Protein AF-A0A817QTW5-F1 (afdb_monomer)

Secondary structure (DSSP, 8-state):
------B-TTT-PBPPPSSPPTTSPPPHHHHHHHHHHHHH-S-EEEES--S-STTTTHHHHHHHTTT--EEEE-SS--TT-

Foldseek 3Di:
DPPDADADPVPRDGDDDPDADPPGDDDPVVVVVVVVCLVVAQEEEAEADLLPDPPVSCSLVVSVVVVRHYHYDYPDDHPSD

Structure (mmCIF, N/CA/C/O backbone):
data_AF-A0A817QTW5-F1
#
_entry.id   AF-A0A817QTW5-F1
#
loop_
_atom_site.group_PDB
_atom_site.id
_atom_site.type_symbol
_atom_site.label_atom_id
_atom_site.label_alt_id
_atom_site.label_comp_id
_atom_site.label_asym_id
_atom_site.label_entity_id
_atom_site.label_seq_id
_atom_site.pdbx_PDB_ins_code
_atom_site.Cartn_x
_atom_site.Cartn_y
_atom_site.Cartn_z
_atom_site.occupancy
_atom_site.B_iso_or_equiv
_atom_site.auth_seq_id
_atom_site.auth_comp_id
_atom_site.auth_asym_id
_atom_site.auth_atom_id
_atom_site.pdbx_PDB_model_num
ATOM 1 N N . MET A 1 1 ? 31.680 -10.640 -17.937 1.00 48.06 1 MET A N 1
ATOM 2 C CA . MET A 1 1 ? 30.328 -11.236 -18.047 1.00 48.06 1 MET A CA 1
ATOM 3 C C . MET A 1 1 ? 29.472 -10.367 -18.954 1.00 48.06 1 MET A C 1
ATOM 5 O O . MET A 1 1 ? 29.258 -9.210 -18.616 1.00 48.06 1 MET A O 1
ATOM 9 N N . LYS A 1 2 ? 28.997 -10.881 -20.096 1.00 54.91 2 LYS A N 1
ATOM 10 C CA . LYS A 1 2 ? 27.896 -10.227 -20.821 1.00 54.91 2 LYS A CA 1
ATOM 11 C C . LYS A 1 2 ? 26.635 -10.406 -19.970 1.00 54.91 2 LYS A C 1
ATOM 13 O O . LYS A 1 2 ? 26.267 -11.535 -19.673 1.00 54.91 2 LYS A O 1
ATOM 18 N N . LYS A 1 3 ? 26.037 -9.309 -19.499 1.00 67.44 3 LYS A N 1
ATOM 19 C CA . LYS A 1 3 ? 24.727 -9.340 -18.833 1.00 67.44 3 LYS A CA 1
ATOM 20 C C . LYS A 1 3 ? 23.667 -9.502 -19.920 1.00 67.44 3 LYS A C 1
ATOM 22 O O . LYS A 1 3 ? 23.375 -8.545 -20.637 1.00 67.44 3 LYS A O 1
ATOM 27 N N . ASP A 1 4 ? 23.131 -10.708 -20.057 1.00 84.56 4 ASP A N 1
ATOM 28 C CA . ASP A 1 4 ? 21.997 -10.970 -20.939 1.00 84.56 4 ASP A CA 1
ATOM 29 C C . ASP A 1 4 ? 20.714 -10.477 -20.268 1.00 84.56 4 ASP A C 1
ATOM 31 O O . ASP A 1 4 ? 20.171 -11.103 -19.360 1.00 84.56 4 ASP A O 1
ATOM 35 N N . PHE A 1 5 ? 20.248 -9.305 -20.694 1.00 89.81 5 PHE A N 1
ATOM 36 C CA . PHE A 1 5 ? 18.969 -8.763 -20.251 1.00 89.81 5 PHE A CA 1
ATOM 37 C C . PHE A 1 5 ? 17.801 -9.359 -21.049 1.00 89.81 5 PHE A C 1
ATOM 39 O O . PHE A 1 5 ? 17.952 -9.603 -22.253 1.00 89.81 5 PHE A O 1
ATOM 46 N N . PRO A 1 6 ? 16.617 -9.538 -20.429 1.00 92.69 6 PRO A N 1
ATOM 47 C CA . PRO A 1 6 ? 15.446 -10.062 -21.120 1.00 92.69 6 PRO A CA 1
ATOM 48 C C . PRO A 1 6 ? 15.030 -9.141 -22.272 1.00 92.69 6 PRO A C 1
ATOM 50 O O . PRO A 1 6 ? 14.922 -7.920 -22.125 1.00 92.69 6 PRO A O 1
ATOM 53 N N . ARG A 1 7 ? 14.783 -9.741 -23.441 1.00 93.00 7 ARG A N 1
ATOM 54 C CA . ARG A 1 7 ? 14.389 -9.032 -24.664 1.00 93.00 7 ARG A CA 1
ATOM 55 C C . ARG A 1 7 ? 13.045 -9.510 -25.175 1.00 93.00 7 ARG A C 1
ATOM 57 O O . ARG A 1 7 ? 12.713 -10.688 -25.094 1.00 93.00 7 ARG A O 1
ATOM 64 N N . CYS A 1 8 ? 12.296 -8.589 -25.770 1.00 94.44 8 CYS A N 1
ATOM 65 C CA . CYS A 1 8 ? 11.031 -8.895 -26.412 1.00 94.44 8 CYS A CA 1
ATOM 66 C C . CYS A 1 8 ? 11.267 -9.859 -27.584 1.00 94.44 8 CYS A C 1
ATOM 68 O O . CYS A 1 8 ? 12.096 -9.591 -28.456 1.00 94.44 8 CYS A O 1
ATOM 70 N N . THR A 1 9 ? 10.503 -10.948 -27.654 1.00 94.38 9 THR A N 1
ATOM 71 C CA . THR A 1 9 ? 10.600 -11.930 -28.747 1.00 94.38 9 THR A CA 1
ATOM 72 C C . THR A 1 9 ? 10.189 -11.349 -30.101 1.00 94.38 9 THR A C 1
ATOM 74 O O . THR A 1 9 ? 10.737 -11.748 -31.122 1.00 94.38 9 THR A O 1
ATOM 77 N N . LYS A 1 10 ? 9.279 -10.365 -30.110 1.00 96.06 10 LYS A N 1
ATOM 78 C CA . LYS A 1 10 ? 8.763 -9.724 -31.332 1.00 96.06 10 LYS A CA 1
ATOM 79 C C . LYS A 1 10 ? 9.632 -8.568 -31.832 1.00 96.06 10 LYS A C 1
ATOM 81 O O . LYS A 1 10 ? 9.810 -8.420 -33.032 1.00 96.06 10 LYS A O 1
ATOM 86 N N . ARG A 1 11 ? 10.143 -7.723 -30.925 1.00 93.06 11 ARG A N 1
ATOM 87 C CA . ARG A 1 11 ? 10.821 -6.454 -31.278 1.00 93.06 11 ARG A CA 1
ATOM 88 C C . ARG A 1 11 ? 12.286 -6.366 -30.840 1.00 93.06 11 ARG A C 1
ATOM 90 O O . ARG A 1 11 ? 12.925 -5.356 -31.101 1.00 93.06 11 ARG A O 1
ATOM 97 N N . ARG A 1 12 ? 12.816 -7.377 -30.133 1.00 91.69 12 ARG A N 1
ATOM 98 C CA . ARG A 1 12 ? 14.185 -7.440 -29.559 1.00 91.69 12 ARG A CA 1
ATOM 99 C C . ARG A 1 12 ? 14.583 -6.277 -28.625 1.00 91.69 12 ARG A C 1
ATOM 101 O O . ARG A 1 12 ? 15.720 -6.243 -28.142 1.00 91.69 12 ARG A O 1
ATOM 108 N N . SER A 1 13 ? 13.653 -5.374 -28.314 1.00 93.38 13 SER A N 1
ATOM 109 C CA . SER A 1 13 ? 13.797 -4.313 -27.315 1.00 93.38 13 SER A CA 1
ATOM 110 C C . SER A 1 13 ? 13.960 -4.888 -25.907 1.00 93.38 13 SER A C 1
ATOM 112 O O . SER A 1 13 ? 13.565 -6.028 -25.647 1.00 93.38 13 SER A O 1
ATOM 114 N N . LEU A 1 14 ? 14.529 -4.094 -24.999 1.00 94.25 14 LEU A N 1
ATOM 115 C CA . LEU A 1 14 ? 14.628 -4.445 -23.585 1.00 94.25 14 LEU A CA 1
ATOM 116 C C . LEU A 1 14 ? 13.224 -4.572 -22.979 1.00 94.25 14 LEU A C 1
ATOM 118 O O . LEU A 1 14 ? 12.350 -3.752 -23.262 1.00 94.25 14 LEU A O 1
ATOM 122 N N . VAL A 1 15 ? 13.011 -5.603 -22.167 1.00 94.81 15 VAL A N 1
ATOM 123 C CA . VAL A 1 15 ? 11.780 -5.767 -21.387 1.00 94.81 15 VAL A CA 1
ATOM 124 C C . VAL A 1 15 ? 12.046 -5.272 -19.973 1.00 94.81 15 VAL A C 1
ATOM 126 O O . VAL A 1 15 ? 13.088 -5.578 -19.395 1.00 94.81 15 VAL A O 1
ATOM 129 N N . ARG A 1 16 ? 11.095 -4.521 -19.418 1.00 93.38 16 ARG A N 1
ATOM 130 C CA . ARG A 1 16 ? 11.079 -4.155 -17.999 1.00 93.38 16 ARG A CA 1
ATOM 131 C C . ARG A 1 16 ? 10.051 -4.991 -17.250 1.00 93.38 16 ARG A C 1
ATOM 133 O O . ARG A 1 16 ? 9.089 -5.473 -17.848 1.00 93.38 16 ARG A O 1
ATOM 140 N N . SER A 1 17 ? 10.230 -5.124 -15.943 1.00 94.62 17 SER A N 1
ATOM 141 C CA . SER A 1 17 ? 9.193 -5.669 -15.074 1.00 94.62 17 SER A CA 1
ATOM 142 C C . SER A 1 17 ? 7.941 -4.790 -15.119 1.00 94.62 17 SER A C 1
ATOM 144 O O . SER A 1 17 ? 8.013 -3.559 -15.211 1.00 94.62 17 SER A O 1
ATOM 146 N N . HIS A 1 18 ? 6.782 -5.444 -15.065 1.00 95.50 18 HIS A N 1
ATOM 147 C CA . HIS A 1 18 ? 5.493 -4.772 -14.974 1.00 95.50 18 HIS A CA 1
ATOM 148 C C . HIS A 1 18 ? 5.171 -4.480 -13.506 1.00 95.50 18 HIS A C 1
ATOM 150 O O . HIS A 1 18 ? 4.365 -5.154 -12.877 1.00 95.50 18 HIS A O 1
ATOM 156 N N . ILE A 1 19 ? 5.901 -3.515 -12.955 1.00 96.12 19 ILE A N 1
ATOM 157 C CA . ILE A 1 19 ? 5.762 -3.007 -11.589 1.00 96.12 19 ILE A CA 1
ATOM 158 C C . ILE A 1 19 ? 5.856 -1.483 -11.624 1.00 96.12 19 ILE A C 1
ATOM 160 O O . ILE A 1 19 ? 6.440 -0.935 -12.565 1.00 96.12 19 ILE A O 1
ATOM 164 N N . VAL A 1 20 ? 5.327 -0.837 -10.587 1.00 96.44 20 VAL A N 1
ATOM 165 C CA . VAL A 1 20 ? 5.480 0.602 -10.349 1.00 96.44 20 VAL A CA 1
ATOM 166 C C . VAL A 1 20 ? 6.797 0.822 -9.611 1.00 96.44 20 VAL A C 1
ATOM 168 O O . VAL A 1 20 ? 7.004 0.283 -8.523 1.00 96.44 20 VAL A O 1
ATOM 171 N N . TRP A 1 21 ? 7.719 1.565 -10.215 1.00 97.06 21 TRP A N 1
ATOM 172 C CA . TRP A 1 21 ? 8.927 2.034 -9.537 1.00 97.06 21 TRP A CA 1
ATOM 173 C C . TRP A 1 21 ? 8.658 3.323 -8.765 1.00 97.06 21 TRP A C 1
ATOM 175 O O . TRP A 1 21 ? 7.696 4.041 -9.026 1.00 97.06 21 TRP A O 1
ATOM 185 N N . PHE A 1 22 ? 9.539 3.649 -7.820 1.00 96.75 22 PHE A N 1
ATOM 186 C CA . PHE A 1 22 ? 9.497 4.951 -7.162 1.00 96.75 22 PHE A CA 1
ATOM 187 C C . PHE A 1 22 ? 9.573 6.081 -8.195 1.00 96.75 22 PHE A C 1
ATOM 189 O O . PHE A 1 22 ? 10.438 6.075 -9.071 1.00 96.75 22 PHE A O 1
ATOM 196 N N . GLY A 1 23 ? 8.661 7.046 -8.073 1.00 95.75 23 GLY A N 1
ATOM 197 C CA . GLY A 1 23 ? 8.514 8.156 -9.016 1.00 95.75 23 GLY A CA 1
ATOM 198 C C . GLY A 1 23 ? 7.626 7.852 -10.225 1.00 95.75 23 GLY A C 1
ATOM 199 O O . GLY A 1 23 ? 7.347 8.764 -10.998 1.00 95.75 23 GLY A O 1
ATOM 200 N N . GLU A 1 24 ? 7.154 6.615 -10.394 1.00 97.25 24 GLU A N 1
ATOM 201 C CA . GLU A 1 24 ? 6.159 6.290 -11.415 1.00 97.25 24 GLU A CA 1
ATOM 202 C C . GLU A 1 24 ? 4.736 6.443 -10.884 1.00 97.25 24 GLU A C 1
ATOM 204 O O . GLU A 1 24 ? 4.447 6.203 -9.710 1.00 97.25 24 GLU A O 1
ATOM 209 N N . HIS A 1 25 ? 3.831 6.811 -11.786 1.00 95.88 25 HIS A N 1
ATOM 210 C CA . HIS A 1 25 ? 2.408 6.810 -11.496 1.00 95.88 25 HIS A CA 1
ATOM 211 C C . HIS A 1 25 ? 1.887 5.375 -11.395 1.00 95.88 25 HIS A C 1
ATOM 213 O O . HIS A 1 25 ? 2.217 4.514 -12.214 1.00 95.88 25 HIS A O 1
ATOM 219 N N . ILE A 1 26 ? 1.046 5.137 -10.391 1.00 96.62 26 ILE A N 1
ATOM 220 C CA . ILE A 1 26 ? 0.234 3.922 -10.315 1.00 96.62 26 ILE A CA 1
ATOM 221 C C . ILE A 1 26 ? -0.812 3.983 -11.432 1.00 96.62 26 ILE A C 1
ATOM 223 O O . ILE A 1 26 ? -1.275 5.063 -11.786 1.00 96.62 26 ILE A O 1
ATOM 227 N N . TRP A 1 27 ? -1.172 2.829 -11.991 1.00 96.19 27 TRP A N 1
ATOM 228 C CA . TRP A 1 27 ? -2.202 2.740 -13.023 1.00 96.19 27 TRP A CA 1
ATOM 229 C C . TRP A 1 27 ? -3.551 3.282 -12.535 1.00 96.19 27 TRP A C 1
ATOM 231 O O . TRP A 1 27 ? -4.016 2.923 -11.450 1.00 96.19 27 TRP A O 1
ATOM 241 N N . ASP A 1 28 ? -4.190 4.110 -13.363 1.00 96.12 28 ASP A N 1
ATOM 242 C CA . ASP A 1 28 ? -5.446 4.787 -13.021 1.00 96.12 28 ASP A CA 1
ATOM 243 C C . ASP A 1 28 ? -6.567 3.794 -12.692 1.00 96.12 28 ASP A C 1
ATOM 245 O O . ASP A 1 28 ? -7.300 3.974 -11.723 1.00 96.12 28 ASP A O 1
ATOM 249 N N . ASP A 1 29 ? -6.649 2.680 -13.424 1.00 97.12 29 ASP A N 1
ATOM 250 C CA . ASP A 1 29 ? -7.671 1.657 -13.198 1.00 97.12 29 ASP A CA 1
ATOM 251 C C . ASP A 1 29 ? -7.527 0.969 -11.829 1.00 97.12 29 ASP A C 1
ATOM 253 O O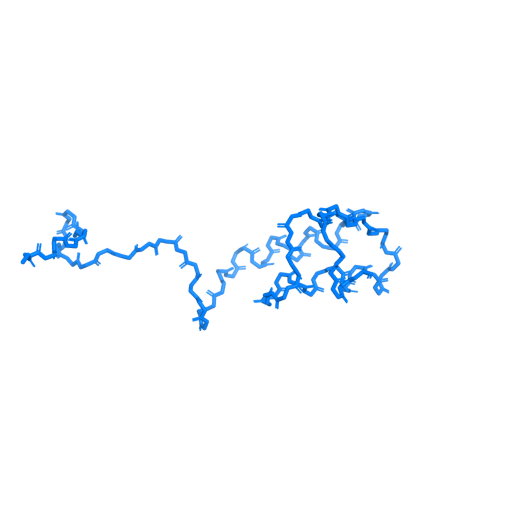 . ASP A 1 29 ? -8.520 0.555 -11.228 1.00 97.12 29 ASP A O 1
ATOM 257 N N . ALA A 1 30 ? -6.298 0.843 -11.319 1.00 96.12 30 ALA A N 1
ATOM 258 C CA . ALA A 1 30 ? -6.036 0.325 -9.983 1.00 96.12 30 ALA A CA 1
ATOM 259 C C . ALA A 1 30 ? -6.448 1.342 -8.911 1.00 96.12 30 ALA A C 1
ATOM 261 O O . ALA A 1 30 ? -7.091 0.966 -7.930 1.00 96.12 30 ALA A O 1
ATOM 262 N N . LEU A 1 31 ? -6.135 2.625 -9.115 1.00 96.44 31 LEU A N 1
ATOM 263 C CA . LEU A 1 31 ? -6.528 3.700 -8.201 1.00 96.44 31 LEU A CA 1
ATOM 264 C C . LEU A 1 31 ? -8.052 3.848 -8.117 1.00 96.44 31 LEU A C 1
ATOM 266 O O . LEU A 1 31 ? -8.593 3.952 -7.017 1.00 96.44 31 LEU A O 1
ATOM 270 N N . GLU A 1 32 ? -8.757 3.769 -9.247 1.00 96.88 32 GLU A N 1
ATOM 271 C CA . GLU A 1 32 ? -10.223 3.798 -9.288 1.00 96.88 32 GLU A CA 1
ATOM 272 C C . GLU A 1 32 ? -10.855 2.631 -8.522 1.00 96.88 32 GLU A C 1
ATOM 274 O O . GLU A 1 32 ? -11.845 2.816 -7.810 1.00 96.88 32 GLU A O 1
ATOM 279 N N . LYS A 1 33 ? -10.296 1.419 -8.654 1.00 97.56 33 LYS A N 1
ATOM 280 C CA . LYS A 1 33 ? -10.756 0.244 -7.897 1.00 97.56 33 LYS A CA 1
ATOM 281 C C . LYS A 1 33 ? -10.568 0.464 -6.401 1.00 97.56 33 LYS A C 1
ATOM 283 O O . LYS A 1 33 ? -11.522 0.310 -5.649 1.00 97.56 33 LYS A O 1
ATOM 288 N N . ILE A 1 34 ? -9.378 0.894 -5.981 1.00 96.50 34 ILE A N 1
ATOM 289 C CA . ILE A 1 34 ? -9.082 1.164 -4.569 1.00 96.50 34 ILE A CA 1
ATOM 290 C C . ILE A 1 34 ? -10.032 2.225 -4.004 1.00 96.50 34 ILE A C 1
ATOM 292 O O . ILE A 1 34 ? -10.571 2.051 -2.915 1.00 96.50 34 ILE A O 1
ATOM 296 N N . GLN A 1 35 ? -10.291 3.301 -4.750 1.00 95.38 35 GLN A N 1
ATOM 297 C CA . GLN A 1 35 ? -11.202 4.356 -4.311 1.00 95.38 35 GLN A CA 1
ATOM 298 C C . GLN A 1 35 ? -12.625 3.832 -4.071 1.00 95.38 35 GLN A C 1
ATOM 300 O O . GLN A 1 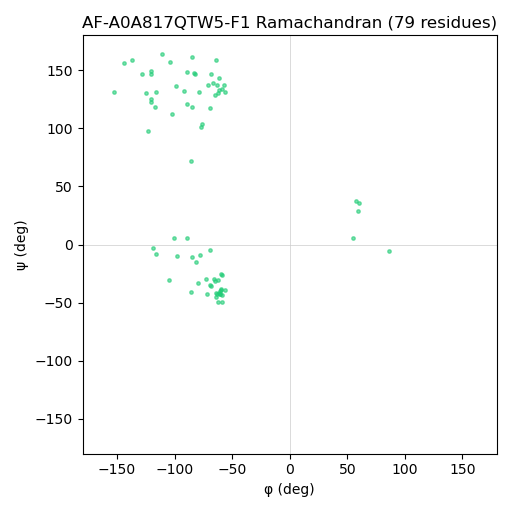35 ? -13.252 4.228 -3.088 1.00 95.38 35 GLN A O 1
ATOM 305 N N . LYS A 1 36 ? -13.127 2.934 -4.929 1.00 97.12 36 LYS A N 1
ATOM 306 C CA . LYS A 1 36 ? -14.442 2.299 -4.742 1.00 97.12 36 LYS A CA 1
ATOM 307 C C . LYS A 1 36 ? -14.477 1.438 -3.480 1.00 97.12 36 LYS A C 1
ATOM 309 O O . LYS A 1 36 ? -15.405 1.579 -2.690 1.00 97.12 36 LYS A O 1
ATOM 314 N N . GLU A 1 37 ? -13.453 0.619 -3.248 1.00 97.00 37 GLU A N 1
ATOM 315 C CA . GLU A 1 37 ? -13.378 -0.223 -2.045 1.00 97.00 37 GLU A CA 1
ATOM 316 C C . GLU A 1 37 ? -13.290 0.621 -0.764 1.00 97.00 37 GLU A C 1
ATOM 318 O O . GLU A 1 37 ? -14.005 0.372 0.201 1.00 97.00 37 GLU A O 1
ATOM 323 N N . ILE A 1 38 ? -12.498 1.699 -0.770 1.00 95.25 38 ILE A N 1
ATOM 324 C CA . ILE A 1 38 ? -12.394 2.641 0.360 1.00 95.25 38 ILE A CA 1
ATOM 325 C C . ILE A 1 38 ? -13.726 3.340 0.659 1.00 95.25 38 ILE A C 1
ATOM 327 O O . ILE A 1 38 ? -13.985 3.729 1.797 1.00 95.25 38 ILE A O 1
ATOM 331 N N . GLN A 1 39 ? -14.576 3.559 -0.343 1.00 94.50 39 GLN A N 1
ATOM 332 C CA . GLN A 1 39 ? -15.896 4.155 -0.124 1.00 94.50 39 GLN A CA 1
ATOM 333 C C . GLN A 1 39 ? -16.881 3.192 0.542 1.00 94.50 39 GLN A C 1
ATOM 335 O O . GLN A 1 39 ? -17.767 3.660 1.252 1.00 94.50 39 GLN A O 1
ATOM 340 N N . LEU A 1 40 ? -16.730 1.888 0.311 1.00 96.81 40 LEU A N 1
ATOM 341 C CA . LEU A 1 40 ? -17.624 0.845 0.820 1.00 96.81 40 LEU A CA 1
ATOM 342 C C . LEU A 1 40 ? -17.102 0.166 2.096 1.00 96.81 40 LEU A C 1
ATOM 344 O O . LEU A 1 40 ? -17.835 -0.595 2.717 1.00 96.81 40 LEU A O 1
ATOM 348 N N . CYS A 1 41 ? -15.851 0.430 2.472 1.00 97.31 41 CYS A N 1
ATOM 349 C CA . CYS A 1 41 ? -15.170 -0.195 3.599 1.00 97.31 41 CYS A CA 1
ATOM 350 C C . CYS A 1 41 ? -15.817 0.157 4.949 1.00 97.31 41 CYS A C 1
ATOM 352 O O . CYS A 1 41 ? -15.988 1.329 5.285 1.00 97.31 41 CYS A O 1
ATOM 354 N N . ASP A 1 42 ? -16.110 -0.877 5.735 1.00 97.50 42 ASP A N 1
ATOM 355 C CA . ASP A 1 42 ? -16.641 -0.822 7.101 1.00 97.50 42 ASP A CA 1
ATOM 356 C C . ASP A 1 42 ? -15.676 -1.407 8.155 1.00 97.50 42 ASP A C 1
ATOM 358 O O . ASP A 1 42 ? -15.896 -1.244 9.353 1.00 97.50 42 ASP A O 1
ATOM 362 N N . LEU A 1 43 ? -14.578 -2.029 7.716 1.00 96.81 43 LEU A N 1
ATOM 363 C CA . LEU A 1 43 ? -13.432 -2.463 8.516 1.00 96.81 43 LEU A CA 1
ATOM 364 C C . LEU A 1 43 ? -12.179 -2.485 7.632 1.00 96.81 43 LEU A C 1
ATOM 366 O O . LEU A 1 43 ? -12.184 -3.094 6.559 1.00 96.81 43 LEU A O 1
ATOM 370 N N . PHE A 1 44 ? -11.082 -1.888 8.100 1.00 97.12 44 PHE A N 1
ATOM 371 C CA . PHE A 1 44 ? -9.804 -1.884 7.387 1.00 97.12 44 PHE A CA 1
ATOM 372 C C . PHE A 1 44 ? -8.722 -2.620 8.175 1.00 97.12 44 PHE A C 1
ATOM 374 O O . PHE A 1 44 ? -8.526 -2.362 9.360 1.00 97.12 44 PHE A O 1
ATOM 381 N N . ILE A 1 45 ? -7.995 -3.528 7.522 1.00 96.56 45 ILE A N 1
ATOM 382 C CA . ILE A 1 45 ? -6.923 -4.293 8.167 1.00 96.56 45 ILE A CA 1
ATOM 383 C C . ILE A 1 45 ? -5.601 -4.020 7.456 1.00 96.56 45 ILE A C 1
ATOM 385 O O . ILE A 1 45 ? -5.466 -4.263 6.257 1.00 96.56 45 ILE A O 1
ATOM 389 N N . VAL A 1 46 ? -4.614 -3.542 8.210 1.00 95.75 46 VAL A N 1
ATOM 390 C CA . VAL A 1 46 ? -3.257 -3.256 7.734 1.00 95.75 46 VAL A CA 1
ATOM 391 C C . VAL A 1 46 ? -2.345 -4.393 8.182 1.00 95.75 46 VAL A C 1
ATOM 393 O O . VAL A 1 46 ? -2.122 -4.565 9.375 1.00 95.75 46 VAL A O 1
ATOM 396 N N . ILE A 1 47 ? -1.833 -5.193 7.242 1.00 96.56 47 ILE A N 1
ATOM 397 C CA . ILE A 1 47 ? -1.071 -6.413 7.559 1.00 96.56 47 ILE A CA 1
ATOM 398 C C . ILE A 1 47 ? 0.338 -6.333 6.972 1.00 96.56 47 ILE A C 1
ATOM 400 O O . ILE A 1 47 ? 0.494 -6.180 5.761 1.00 96.56 47 ILE A O 1
ATOM 404 N N . GLY A 1 48 ? 1.361 -6.503 7.817 1.00 95.44 48 GLY A N 1
ATOM 405 C CA . GLY A 1 48 ? 2.743 -6.740 7.377 1.00 95.44 48 GLY A CA 1
ATOM 406 C C . GLY A 1 48 ? 3.357 -5.624 6.522 1.00 95.44 48 GLY A C 1
ATOM 407 O O . GLY A 1 48 ? 4.114 -5.901 5.593 1.00 95.44 48 GLY A O 1
ATOM 408 N N . THR A 1 49 ? 3.022 -4.367 6.808 1.00 94.38 49 THR A N 1
ATOM 409 C CA . THR A 1 49 ? 3.566 -3.182 6.131 1.00 94.38 49 THR A CA 1
ATOM 410 C C . THR A 1 49 ? 4.093 -2.197 7.162 1.00 94.38 49 THR A C 1
ATOM 412 O O . THR A 1 49 ? 3.540 -2.094 8.247 1.00 94.38 49 THR A O 1
ATOM 415 N N . SER A 1 50 ? 5.151 -1.459 6.820 1.00 93.19 50 SER A N 1
ATOM 416 C CA . SER A 1 50 ? 5.679 -0.373 7.655 1.00 93.19 50 SER A CA 1
ATOM 417 C C . SER A 1 50 ? 4.857 0.916 7.570 1.00 93.19 50 SER A C 1
ATOM 419 O O . SER A 1 50 ? 5.137 1.863 8.298 1.00 93.19 50 SER A O 1
ATOM 421 N N . SER A 1 51 ? 3.892 0.975 6.644 1.00 93.81 51 SER A N 1
ATOM 422 C CA . SER A 1 51 ? 3.022 2.135 6.415 1.00 93.81 51 SER A CA 1
ATOM 423 C C . SER A 1 51 ? 3.779 3.436 6.094 1.00 93.81 51 SER A C 1
ATOM 425 O O . SER A 1 51 ? 3.379 4.526 6.483 1.00 93.81 51 SER A O 1
ATOM 427 N N . VAL A 1 52 ? 4.879 3.339 5.333 1.00 94.50 52 VAL A N 1
ATOM 428 C CA . VAL A 1 52 ? 5.709 4.505 4.945 1.00 94.50 52 VAL A CA 1
ATOM 429 C C . VAL A 1 52 ? 5.515 4.936 3.484 1.00 94.50 52 VAL A C 1
ATOM 431 O O . VAL A 1 52 ? 5.682 6.108 3.149 1.00 94.50 52 VAL A O 1
ATOM 434 N N . VAL A 1 53 ? 5.193 4.005 2.579 1.00 95.50 53 VAL A N 1
ATOM 435 C CA . VAL A 1 53 ? 5.196 4.276 1.131 1.00 95.50 53 VAL A CA 1
ATOM 436 C C . VAL A 1 53 ? 3.840 4.796 0.659 1.00 95.50 53 VAL A C 1
ATOM 438 O O . VAL A 1 53 ? 2.819 4.114 0.758 1.00 95.50 53 VAL A O 1
ATOM 441 N N . TYR A 1 54 ? 3.846 6.000 0.089 1.00 94.00 54 TYR A N 1
ATOM 442 C CA . TYR A 1 54 ? 2.658 6.632 -0.477 1.00 94.00 54 TYR A CA 1
ATOM 443 C C . TYR A 1 54 ? 2.378 6.160 -1.909 1.00 94.00 54 TYR A C 1
ATOM 445 O O . TYR A 1 54 ? 3.318 5.887 -2.660 1.00 94.00 54 TYR A O 1
ATOM 453 N N . PRO A 1 55 ? 1.094 6.079 -2.306 1.00 93.88 55 PRO A N 1
ATOM 454 C CA . PRO A 1 55 ? -0.103 6.495 -1.560 1.00 93.88 55 PRO A CA 1
ATOM 455 C C . PRO A 1 55 ? -0.655 5.453 -0.571 1.00 93.88 55 PRO A C 1
ATOM 457 O O . PRO A 1 55 ? -1.505 5.801 0.240 1.00 93.88 55 PRO A O 1
ATOM 460 N N . ALA A 1 56 ? -0.179 4.204 -0.607 1.00 94.56 56 ALA A N 1
ATOM 461 C CA . ALA A 1 56 ? -0.762 3.094 0.154 1.00 94.56 56 ALA A CA 1
ATOM 462 C C . ALA A 1 56 ? -0.832 3.344 1.672 1.00 94.56 56 ALA A C 1
ATOM 464 O O . ALA A 1 56 ? -1.835 3.019 2.304 1.00 94.56 56 ALA A O 1
ATOM 465 N N . ALA A 1 57 ? 0.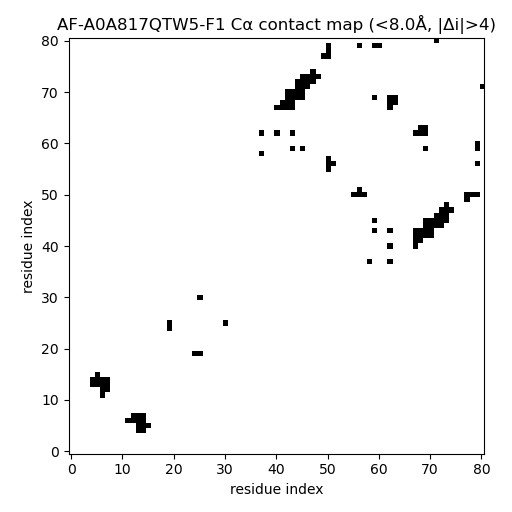198 3.975 2.240 1.00 94.19 57 ALA A N 1
ATOM 466 C CA . ALA A 1 57 ? 0.250 4.357 3.652 1.00 94.19 57 ALA A CA 1
ATOM 467 C C . ALA A 1 57 ? -0.895 5.289 4.101 1.00 94.19 57 ALA A C 1
ATOM 469 O O . ALA A 1 57 ? -1.260 5.289 5.272 1.00 94.19 57 ALA A O 1
ATOM 470 N N . GLY A 1 58 ? -1.481 6.072 3.188 1.00 93.94 58 GLY A N 1
ATOM 471 C CA . GLY A 1 58 ? -2.499 7.070 3.529 1.00 93.94 58 GLY A CA 1
ATOM 472 C C . GLY A 1 58 ? -3.914 6.512 3.707 1.00 93.94 58 GLY A C 1
ATOM 473 O O . GLY A 1 58 ? -4.775 7.202 4.248 1.00 93.94 58 GLY A O 1
ATOM 474 N N . TYR A 1 59 ? -4.190 5.282 3.261 1.00 95.38 59 TYR A N 1
ATOM 475 C CA . TYR A 1 59 ? -5.562 4.760 3.243 1.00 95.38 59 TYR A CA 1
ATOM 476 C C . TYR A 1 59 ? -6.137 4.505 4.635 1.00 95.38 59 TYR A C 1
ATOM 478 O O . TYR A 1 59 ? -7.316 4.780 4.854 1.00 95.38 59 TYR A O 1
ATOM 486 N N . ALA A 1 60 ? -5.308 4.053 5.580 1.00 94.19 60 ALA A N 1
ATOM 487 C CA . ALA A 1 60 ? -5.720 3.893 6.970 1.00 94.19 60 ALA A CA 1
ATOM 488 C C . ALA A 1 60 ? -6.194 5.236 7.550 1.00 94.19 60 ALA A C 1
ATOM 490 O O . ALA A 1 60 ? -7.311 5.331 8.046 1.00 94.19 60 ALA A O 1
ATOM 491 N N . SER A 1 61 ? -5.414 6.309 7.384 1.00 92.56 61 SER A N 1
ATOM 492 C CA . SER A 1 61 ? -5.786 7.644 7.871 1.00 92.56 61 SER A CA 1
ATOM 493 C C . SER A 1 61 ? -7.089 8.163 7.247 1.00 92.56 61 SER A C 1
ATOM 495 O O . SER A 1 61 ? -7.953 8.656 7.967 1.00 92.56 61 SER A O 1
ATOM 497 N N . ILE A 1 62 ? -7.286 7.972 5.936 1.00 93.69 62 ILE A N 1
ATOM 498 C CA . ILE A 1 62 ? -8.525 8.36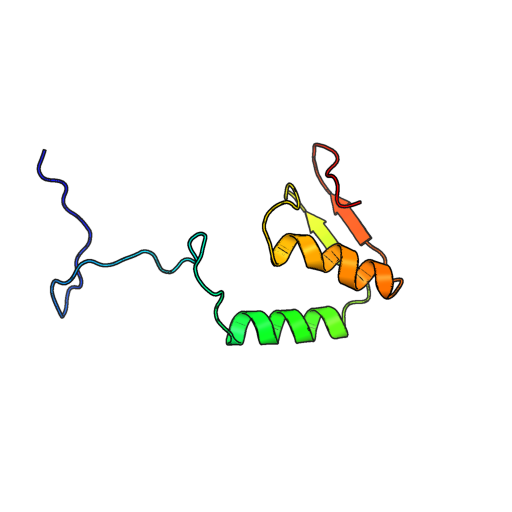5 5.234 1.00 93.69 62 ILE A CA 1
ATOM 499 C C . ILE A 1 62 ? -9.762 7.662 5.818 1.00 93.69 62 ILE A C 1
ATOM 501 O O . ILE A 1 62 ? -10.843 8.248 5.896 1.00 93.69 62 ILE A O 1
ATOM 505 N N . LEU A 1 63 ? -9.633 6.390 6.196 1.00 95.31 63 LEU A N 1
ATOM 506 C CA . LEU A 1 63 ? -10.727 5.606 6.772 1.00 95.31 63 LEU A CA 1
ATOM 507 C C . LEU A 1 63 ? -10.940 5.924 8.259 1.00 95.31 63 LEU A C 1
ATOM 509 O O . LEU A 1 63 ? -12.086 5.973 8.708 1.00 95.31 63 LEU A O 1
ATOM 513 N N . ALA A 1 64 ? -9.871 6.243 8.993 1.00 92.88 64 ALA A N 1
ATOM 514 C CA . ALA A 1 64 ? -9.944 6.703 10.379 1.00 92.88 64 ALA A CA 1
ATOM 515 C C . ALA A 1 64 ? -10.755 8.002 10.498 1.00 92.88 64 ALA A C 1
ATOM 517 O O . ALA A 1 64 ? -11.619 8.113 11.365 1.00 92.88 64 ALA A O 1
ATOM 518 N N . GLU A 1 65 ? -10.550 8.954 9.580 1.00 93.38 65 GLU A N 1
ATOM 519 C C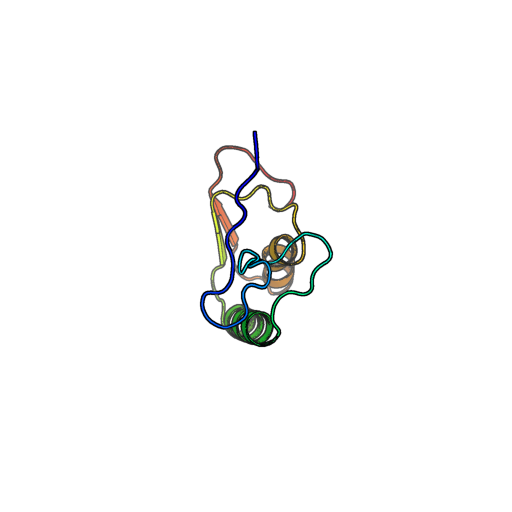A . GLU A 1 65 ? -11.326 10.205 9.512 1.00 93.38 65 GLU A CA 1
ATOM 520 C C . GLU A 1 65 ? -12.832 9.962 9.309 1.00 93.38 65 GLU A C 1
ATOM 522 O O . GLU A 1 65 ? -13.664 10.775 9.714 1.00 93.38 65 GLU A O 1
ATOM 527 N N . LYS A 1 66 ? -13.201 8.820 8.718 1.00 93.69 66 LYS A N 1
ATOM 528 C CA . LYS A 1 66 ? -14.591 8.384 8.533 1.00 93.69 66 LYS A CA 1
ATOM 529 C C . LYS A 1 66 ? -15.134 7.555 9.702 1.00 93.69 66 LYS A C 1
ATOM 531 O O . LYS A 1 66 ? -16.260 7.073 9.614 1.00 93.69 66 LYS A O 1
ATOM 536 N N . ASN A 1 67 ? -14.377 7.410 10.792 1.00 95.06 67 ASN A N 1
ATOM 537 C CA . ASN A 1 67 ? -14.685 6.546 11.937 1.00 95.06 67 ASN A CA 1
ATOM 538 C C . ASN A 1 67 ? -14.845 5.061 11.566 1.00 95.06 67 ASN A C 1
ATOM 540 O O . ASN A 1 67 ? -15.581 4.329 12.229 1.00 95.06 67 ASN A O 1
ATOM 544 N N . ILE A 1 68 ? -14.164 4.610 10.509 1.00 97.50 68 ILE A N 1
ATOM 545 C CA . ILE A 1 68 ? -14.108 3.189 10.167 1.00 97.50 68 ILE A CA 1
ATOM 546 C C . ILE A 1 68 ? -13.090 2.506 11.093 1.00 97.50 68 ILE A C 1
ATOM 548 O O . ILE A 1 68 ? -11.978 3.016 11.238 1.00 97.50 68 ILE A O 1
ATOM 552 N N . PRO A 1 69 ? -13.432 1.369 11.725 1.00 96.94 69 PRO A N 1
ATOM 553 C CA . PRO A 1 69 ? -12.495 0.593 12.527 1.00 96.94 69 PRO A CA 1
ATOM 554 C C . PRO A 1 69 ? -11.263 0.156 11.729 1.00 96.94 69 PRO A C 1
ATOM 556 O O . PRO A 1 69 ? -11.377 -0.321 10.596 1.00 96.94 69 PRO A O 1
ATOM 559 N N . ILE A 1 70 ? -10.088 0.267 12.351 1.00 96.69 70 ILE A N 1
ATOM 560 C CA . ILE A 1 70 ? -8.806 -0.129 11.761 1.00 96.69 70 ILE A CA 1
ATOM 561 C C . ILE A 1 70 ? -8.116 -1.118 12.690 1.00 96.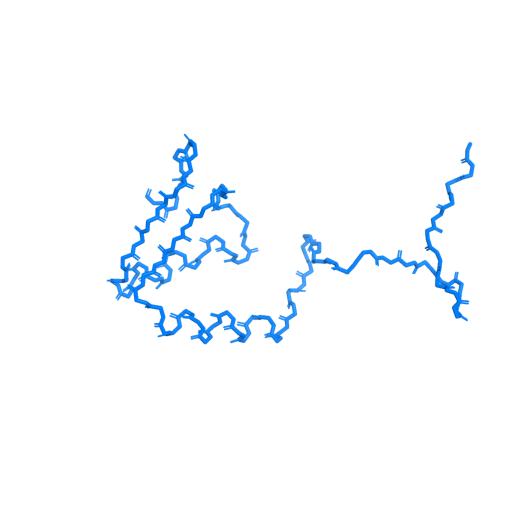69 70 ILE A C 1
ATOM 563 O O . ILE A 1 70 ? -7.976 -0.859 13.884 1.00 96.69 70 ILE A O 1
ATOM 567 N N . ALA A 1 71 ? -7.670 -2.241 12.135 1.00 95.75 71 ALA A N 1
ATOM 568 C CA . ALA A 1 71 ? -6.842 -3.212 12.832 1.00 95.75 71 ALA A CA 1
ATOM 569 C C . ALA A 1 71 ? -5.475 -3.309 12.149 1.00 95.75 71 ALA A C 1
ATOM 571 O O . ALA A 1 71 ? -5.379 -3.706 10.988 1.00 95.75 71 ALA A O 1
ATOM 572 N N . GLU A 1 72 ? -4.410 -2.973 12.868 1.00 95.56 72 GLU A N 1
ATOM 573 C CA . GLU A 1 72 ? -3.050 -3.248 12.415 1.00 95.56 72 GLU A CA 1
ATOM 574 C C . GLU A 1 72 ? -2.584 -4.601 12.953 1.00 95.56 72 GLU A C 1
ATOM 576 O O . GLU A 1 72 ? -2.701 -4.900 14.142 1.00 95.56 72 GLU A O 1
ATOM 581 N N . VAL A 1 73 ? -2.029 -5.416 12.061 1.00 95.88 73 VAL A N 1
ATOM 582 C CA . VAL A 1 73 ? -1.383 -6.679 12.396 1.00 95.88 73 VAL A CA 1
ATOM 583 C C . VAL A 1 73 ? 0.042 -6.629 11.872 1.00 95.88 73 VAL A C 1
ATOM 585 O O . VAL A 1 73 ? 0.313 -6.894 10.695 1.00 95.88 73 VAL A O 1
ATOM 588 N N . ASN A 1 74 ? 0.964 -6.292 12.767 1.00 95.06 74 ASN A N 1
ATOM 589 C CA . ASN A 1 74 ? 2.379 -6.249 12.456 1.00 95.06 74 ASN A CA 1
ATOM 590 C C . ASN A 1 74 ? 3.224 -6.722 13.646 1.00 95.06 74 ASN A C 1
ATOM 592 O O . ASN A 1 74 ? 2.775 -6.711 14.790 1.00 95.06 74 ASN A O 1
ATOM 596 N N . ILE A 1 75 ? 4.442 -7.186 13.361 1.00 95.19 75 ILE A N 1
ATOM 597 C CA . ILE A 1 75 ? 5.376 -7.659 14.399 1.00 95.19 75 ILE A CA 1
ATOM 598 C C . ILE A 1 75 ? 5.865 -6.479 15.250 1.00 95.19 75 ILE A C 1
ATOM 600 O O . ILE A 1 75 ? 6.069 -6.614 16.454 1.00 95.19 75 ILE A O 1
ATOM 604 N N . GLU A 1 76 ? 6.030 -5.323 14.613 1.00 91.25 76 GLU A N 1
ATOM 605 C CA . GLU A 1 76 ? 6.464 -4.071 15.220 1.00 91.25 76 GLU A CA 1
ATOM 606 C C . GLU A 1 76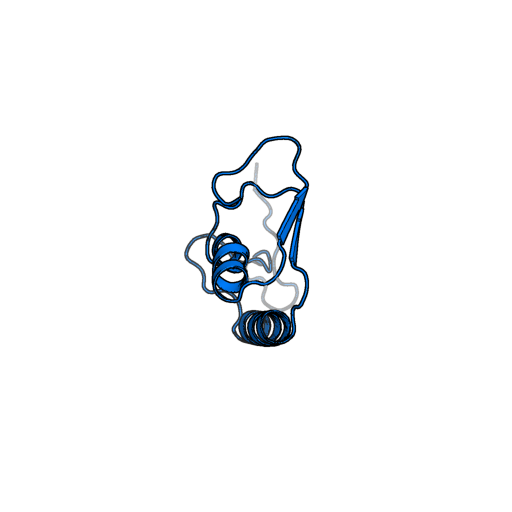 ? 5.380 -3.010 15.017 1.00 91.25 76 GLU A C 1
ATOM 608 O O . GLU A 1 76 ? 4.668 -3.025 14.013 1.00 91.25 76 GLU A O 1
ATOM 613 N N . THR A 1 77 ? 5.269 -2.070 15.950 1.00 85.69 77 THR A N 1
ATOM 614 C CA . THR A 1 77 ? 4.362 -0.920 15.827 1.00 85.69 77 THR A CA 1
ATOM 615 C C . THR A 1 77 ? 4.803 0.002 14.696 1.00 85.69 77 THR A C 1
ATOM 617 O O . THR A 1 77 ? 5.998 0.290 14.579 1.00 85.69 77 THR A O 1
ATOM 620 N N . THR A 1 78 ? 3.860 0.524 13.911 1.00 82.50 78 THR A N 1
ATOM 621 C CA . THR A 1 78 ? 4.152 1.519 12.869 1.00 82.50 78 THR A CA 1
ATOM 622 C C . THR A 1 78 ? 3.588 2.897 13.224 1.00 82.50 78 THR A C 1
ATOM 624 O O . THR A 1 78 ? 2.762 3.007 14.122 1.00 82.50 78 THR A O 1
ATOM 627 N N . PRO A 1 79 ? 4.033 3.986 12.567 1.00 69.69 79 PRO A N 1
ATOM 628 C CA . PRO A 1 79 ? 3.582 5.344 12.894 1.00 69.69 79 PRO A CA 1
ATOM 629 C C . PRO A 1 79 ? 2.115 5.642 12.545 1.00 69.69 79 PRO A C 1
ATOM 631 O O . PRO A 1 79 ? 1.661 6.764 12.760 1.00 69.69 79 PRO A O 1
ATOM 634 N N . SER A 1 80 ? 1.418 4.705 11.903 1.00 61.00 80 SER A N 1
ATOM 635 C CA . SER A 1 80 ? 0.142 4.939 11.219 1.00 61.00 80 SER A CA 1
ATOM 636 C C . SER A 1 80 ? -1.087 4.493 12.016 1.00 61.00 80 SER A C 1
ATOM 638 O O . SER A 1 80 ? -2.198 4.562 11.484 1.00 61.00 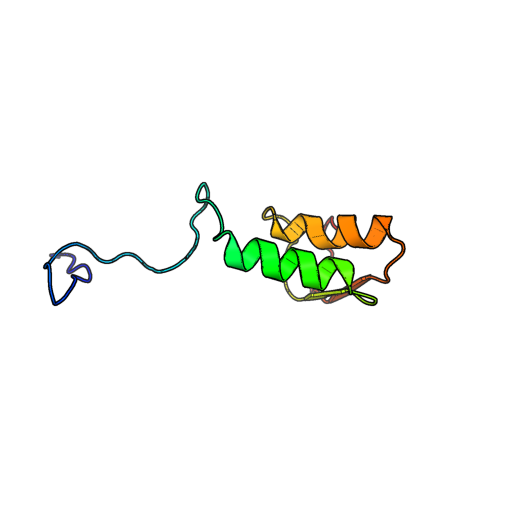80 SER A O 1
ATOM 640 N N . THR A 1 81 ? -0.892 4.065 13.263 1.00 50.72 81 THR A N 1
ATOM 641 C CA . THR A 1 81 ? -1.900 3.480 14.157 1.00 50.72 81 THR A CA 1
ATOM 642 C C . THR A 1 81 ? -1.612 3.813 15.613 1.00 50.72 81 THR A C 1
ATOM 644 O O . THR A 1 81 ? -0.424 3.957 15.982 1.00 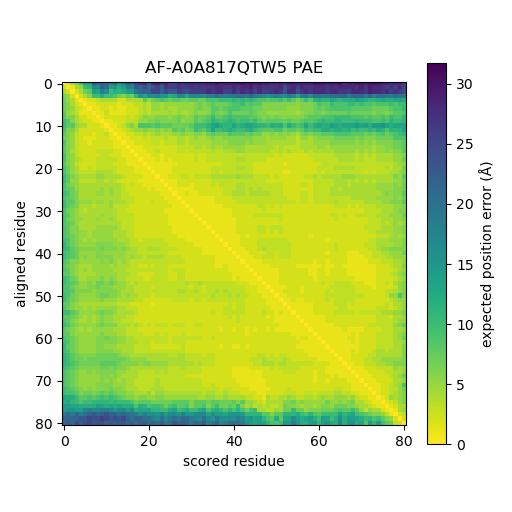50.72 81 THR A O 1
#

Solvent-accessible surface area (backbone atoms only — not comparable to full-atom values): 5432 Å² total; per-residue (Å²): 131,87,82,85,70,61,54,38,91,88,75,64,43,81,59,76,79,96,69,77,52,93,93,52,78,73,60,65,72,59,53,56,51,50,52,52,50,64,72,70,56,72,67,47,76,49,69,78,66,71,56,76,60,79,71,71,39,51,52,59,56,61,38,47,77,69,72,32,52,74,47,79,50,57,98,63,91,46,92,77,113

Nearest PDB structures (foldseek):
  8z58-assembly1_A  TM=9.057E-01  e=1.958E-06  Homo sapiens
  4f4u-assembly2_B  TM=9.621E-01  e=3.840E-06  Homo sapiens
  2b4y-assembly1_A  TM=8.800E-01  e=2.094E-06  Homo sapiens
  2b4y-assembly2_B  TM=8.843E-01  e=3.840E-06  Homo sapiens
  2h4f-assembly1_A  TM=9.026E-01  e=2.861E-04  Thermotoga maritima

Radius of gyration: 18.17 Å; Cα contacts (8 Å, |Δi|>4): 66; chains: 1; bounding box: 48×22×47 Å

Mean predicted aligned error: 5.06 Å

Sequence (81 aa):
MKKDFPRCTKRRSLVRSHIVWFGEHIWDDALEKIQKEIQLCDLFIVIGTSSVVYPAAGYASILAEKNIPIAEVNIETTPST

pLDDT: mean 92.07, std 10.05, range [48.06, 97.56]